Protein AF-A0A815T5V9-F1 (afdb_monomer_lite)

Sequence (147 aa):
MENNFDQLIAVLNTSSLSIDVLDEIKLFLEKQTDETLPIFISQFFQSLLILERWIWQLFSQESHQWINESGYQQLFYSLASFNKKLIFNYDNIDIDTKASLLFSLTVDQINNIFQQIERSADDDNLFINLISLWFDNHSYFLFCNPE

Foldseek 3Di:
DPDDLQNLLVCLPPPDNDLVSLVSNLVLLQPDDLVCLLVCCVVCVVSLLSVLASVLVQLLDPDVPVLVPVSVVSSLVSVLVSLVSLLPSPDRDDLVSNCSNLVSDDPSSVVSNVVSVVPDPDPPDSSCVSVVSSVVSVVSNCVVDVD

Organism: NCBI:txid392033

Structure (mmCIF, N/CA/C/O backbone):
data_AF-A0A815T5V9-F1
#
_entry.id   AF-A0A815T5V9-F1
#
loop_
_atom_site.group_PDB
_atom_site.id
_atom_site.type_symbol
_atom_site.label_atom_id
_atom_site.label_alt_id
_atom_site.label_comp_id
_atom_site.label_asym_id
_atom_site.label_entity_id
_atom_site.label_seq_id
_atom_site.pdbx_PDB_ins_code
_atom_site.Cartn_x
_atom_site.Cartn_y
_atom_site.Cartn_z
_atom_site.occupancy
_atom_site.B_iso_or_equiv
_atom_site.auth_seq_id
_atom_site.auth_comp_id
_atom_site.auth_asym_id
_atom_site.auth_atom_id
_atom_site.pdbx_PDB_model_num
ATOM 1 N N . MET A 1 1 ? 5.128 -11.611 22.977 1.00 39.16 1 MET A N 1
ATOM 2 C CA . MET A 1 1 ? 5.010 -10.141 22.986 1.00 39.16 1 MET A CA 1
ATOM 3 C C . MET A 1 1 ? 4.072 -9.807 21.850 1.00 39.16 1 MET A C 1
ATOM 5 O O . MET A 1 1 ? 4.311 -10.307 20.763 1.00 39.16 1 MET A O 1
ATOM 9 N N . GLU A 1 2 ? 2.977 -9.092 22.101 1.00 47.53 2 GLU A N 1
ATOM 10 C CA . GLU A 1 2 ? 2.236 -8.452 21.009 1.00 47.53 2 GLU A CA 1
ATOM 11 C C . GLU A 1 2 ? 3.142 -7.345 20.474 1.00 47.53 2 GLU A C 1
ATOM 13 O O . GLU A 1 2 ? 3.359 -6.349 21.164 1.00 47.53 2 GLU A O 1
ATOM 18 N N . ASN A 1 3 ? 3.753 -7.554 19.308 1.00 57.50 3 ASN A N 1
ATOM 19 C CA . ASN A 1 3 ? 4.456 -6.476 18.627 1.00 57.50 3 ASN A CA 1
ATOM 20 C C . ASN A 1 3 ? 3.411 -5.415 18.268 1.00 57.50 3 ASN A C 1
ATOM 22 O O . ASN A 1 3 ? 2.438 -5.703 17.571 1.00 57.50 3 ASN A O 1
ATOM 26 N N . ASN A 1 4 ? 3.576 -4.202 18.795 1.00 86.00 4 ASN A N 1
ATOM 27 C CA . ASN A 1 4 ? 2.725 -3.079 18.418 1.00 86.00 4 ASN A CA 1
ATOM 28 C C . ASN A 1 4 ? 3.048 -2.697 16.962 1.00 86.00 4 ASN A C 1
ATOM 30 O O . ASN A 1 4 ? 4.219 -2.704 16.584 1.00 86.00 4 ASN A O 1
ATOM 34 N N . PHE A 1 5 ? 2.043 -2.338 16.160 1.00 92.81 5 PHE A N 1
ATOM 35 C CA . PHE A 1 5 ? 2.205 -1.969 14.748 1.00 92.81 5 PHE A CA 1
ATOM 36 C C . PHE A 1 5 ? 3.328 -0.936 14.546 1.00 92.81 5 PHE A C 1
ATOM 38 O O . PHE A 1 5 ? 4.175 -1.103 13.673 1.00 92.81 5 PHE A O 1
ATOM 45 N N . ASP A 1 6 ? 3.433 0.055 15.437 1.00 93.31 6 ASP A N 1
ATOM 46 C CA . ASP A 1 6 ? 4.504 1.065 15.416 1.00 93.31 6 ASP A CA 1
ATOM 47 C C . ASP A 1 6 ? 5.922 0.468 15.457 1.00 93.31 6 ASP A C 1
ATOM 49 O O . ASP A 1 6 ? 6.839 0.981 14.817 1.00 93.31 6 ASP A O 1
ATOM 53 N N . GLN A 1 7 ? 6.123 -0.622 16.204 1.00 91.94 7 GLN A N 1
ATOM 54 C CA . GLN A 1 7 ? 7.427 -1.282 16.330 1.00 91.94 7 GLN A CA 1
ATOM 55 C C . GLN A 1 7 ? 7.817 -1.996 15.036 1.00 91.94 7 GLN A C 1
ATOM 57 O O . GLN A 1 7 ? 8.990 -1.988 14.666 1.00 91.94 7 GLN A O 1
ATOM 62 N N . LEU A 1 8 ? 6.836 -2.573 14.339 1.00 93.25 8 LEU A N 1
ATOM 63 C CA . LEU A 1 8 ? 7.038 -3.211 13.039 1.00 93.25 8 LEU A CA 1
ATOM 64 C C . LEU A 1 8 ? 7.377 -2.171 11.968 1.00 93.25 8 LEU A C 1
ATOM 66 O O . LEU A 1 8 ? 8.293 -2.366 11.175 1.00 93.25 8 LEU A O 1
ATOM 70 N N . ILE A 1 9 ? 6.695 -1.025 11.987 1.00 94.19 9 IL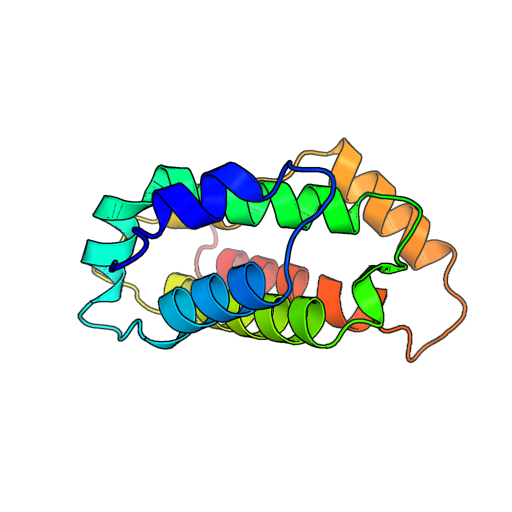E A N 1
ATOM 71 C CA . ILE A 1 9 ? 6.970 0.063 11.046 1.00 94.19 9 ILE A CA 1
ATOM 72 C C . ILE A 1 9 ? 8.345 0.698 11.299 1.00 94.19 9 ILE A C 1
ATOM 74 O O . ILE A 1 9 ? 9.060 1.024 10.349 1.00 94.19 9 ILE A O 1
ATOM 78 N N . ALA A 1 10 ? 8.772 0.816 12.560 1.00 91.25 10 ALA A N 1
ATOM 79 C CA . ALA A 1 10 ? 10.067 1.400 12.914 1.00 91.25 10 ALA A CA 1
ATOM 80 C C . ALA A 1 10 ? 11.273 0.655 12.308 1.00 91.25 10 ALA A C 1
ATOM 82 O O . ALA A 1 10 ? 12.337 1.255 12.143 1.00 91.25 10 ALA A O 1
ATOM 83 N N . VAL A 1 11 ? 11.122 -0.627 11.958 1.00 90.81 11 VAL A N 1
ATOM 84 C CA . VAL A 1 11 ? 12.209 -1.442 11.395 1.00 90.81 11 VAL A CA 1
ATOM 85 C C . VAL A 1 11 ? 12.219 -1.506 9.862 1.00 90.81 11 VAL A C 1
ATOM 87 O O . VAL A 1 11 ? 13.178 -2.035 9.303 1.00 90.81 11 VAL A O 1
ATOM 90 N N . LEU A 1 12 ? 11.236 -0.918 9.164 1.00 87.69 12 LEU A N 1
ATOM 91 C CA . LEU A 1 12 ? 11.143 -0.945 7.689 1.00 87.69 12 LEU A CA 1
ATOM 92 C C . LEU A 1 12 ? 12.362 -0.342 6.970 1.00 87.69 12 LEU A C 1
ATOM 94 O O . LEU A 1 12 ? 12.710 -0.765 5.872 1.00 87.69 12 LEU A O 1
ATOM 98 N N . ASN A 1 13 ? 13.041 0.618 7.604 1.00 75.56 13 ASN A N 1
ATOM 99 C CA . ASN A 1 13 ? 14.237 1.270 7.054 1.00 75.56 13 ASN A CA 1
ATOM 100 C C . ASN A 1 13 ? 15.553 0.577 7.442 1.00 75.56 13 ASN A C 1
ATOM 102 O O . ASN A 1 13 ? 16.634 1.129 7.229 1.00 75.56 13 ASN A O 1
ATOM 106 N N . THR A 1 14 ? 15.487 -0.605 8.054 1.00 78.12 14 THR A N 1
ATOM 107 C CA . THR A 1 14 ? 16.685 -1.374 8.397 1.00 78.12 14 THR A CA 1
ATOM 108 C C . THR A 1 14 ? 17.139 -2.219 7.209 1.00 78.12 14 THR A C 1
ATOM 110 O O . THR A 1 14 ? 16.336 -2.697 6.415 1.00 78.12 14 THR A O 1
ATOM 113 N N . SER A 1 15 ? 18.451 -2.417 7.074 1.00 63.50 15 SER A N 1
ATOM 114 C CA . SER A 1 15 ? 19.060 -3.124 5.938 1.00 63.50 15 SER A CA 1
ATOM 115 C C . SER A 1 15 ? 18.767 -4.629 5.879 1.00 63.50 15 SER A C 1
ATOM 117 O O . SER A 1 15 ? 19.175 -5.284 4.924 1.00 63.50 15 SER A O 1
ATOM 119 N N . SER A 1 16 ? 18.091 -5.196 6.879 1.00 66.81 16 SER A N 1
ATOM 120 C CA . SER A 1 16 ? 17.771 -6.623 6.957 1.00 66.81 16 SER A CA 1
ATOM 121 C C . SER A 1 16 ? 16.336 -6.817 7.440 1.00 66.81 16 SER A C 1
ATOM 123 O O . SER A 1 16 ? 16.104 -7.267 8.565 1.00 66.81 16 SER A O 1
ATOM 125 N N . LEU A 1 17 ? 15.375 -6.427 6.604 1.00 82.62 17 LEU A N 1
ATOM 126 C CA . LEU A 1 17 ? 13.964 -6.640 6.894 1.00 82.62 17 LEU A CA 1
ATOM 127 C C . LEU A 1 17 ? 13.653 -8.139 6.850 1.00 82.62 17 LEU A C 1
ATOM 129 O O . LEU A 1 17 ? 13.921 -8.801 5.847 1.00 82.62 17 LEU A O 1
ATOM 133 N N . SER A 1 18 ? 13.124 -8.689 7.942 1.00 85.75 18 SER A N 1
ATOM 134 C CA . SER A 1 18 ? 12.724 -10.093 7.969 1.00 85.75 18 SER A CA 1
ATOM 135 C C . SER A 1 18 ? 11.353 -10.280 7.324 1.00 85.75 18 SER A C 1
ATOM 137 O O . SER A 1 18 ? 10.476 -9.421 7.425 1.00 85.75 18 SER A O 1
ATOM 139 N N . ILE A 1 19 ? 11.154 -11.444 6.703 1.00 86.56 19 ILE A N 1
ATOM 140 C CA . ILE A 1 19 ? 9.856 -11.843 6.143 1.00 86.56 19 ILE A CA 1
ATOM 141 C C . ILE A 1 19 ? 8.782 -11.856 7.241 1.00 86.56 19 ILE A C 1
ATOM 143 O O . ILE A 1 19 ? 7.672 -11.392 7.004 1.00 86.56 19 ILE A O 1
ATOM 147 N N . ASP A 1 20 ? 9.139 -12.262 8.464 1.00 89.50 20 ASP A N 1
ATOM 148 C CA . ASP A 1 20 ? 8.226 -12.256 9.614 1.00 89.50 20 ASP A CA 1
ATOM 149 C C . ASP A 1 20 ? 7.640 -10.860 9.895 1.00 89.50 20 ASP A C 1
ATOM 151 O O . ASP A 1 20 ? 6.460 -10.738 10.211 1.00 89.50 20 ASP A O 1
ATOM 155 N N . VAL A 1 21 ? 8.429 -9.787 9.731 1.00 92.19 21 VAL A N 1
ATOM 156 C CA . VAL A 1 21 ? 7.932 -8.410 9.909 1.00 92.19 21 VAL A CA 1
ATOM 157 C C . VAL A 1 21 ? 6.914 -8.056 8.825 1.00 92.19 21 VAL A C 1
ATOM 159 O O . VAL A 1 21 ? 5.880 -7.465 9.134 1.00 92.19 21 VAL A O 1
ATOM 162 N N . LEU A 1 22 ? 7.178 -8.427 7.568 1.00 93.88 22 LEU A N 1
ATOM 163 C CA . LEU A 1 22 ? 6.247 -8.198 6.456 1.00 93.88 22 LEU A CA 1
ATOM 164 C C . LEU A 1 22 ? 4.919 -8.930 6.688 1.00 93.88 22 LEU A C 1
ATOM 166 O O . LEU A 1 22 ? 3.850 -8.339 6.518 1.00 93.88 22 LEU A O 1
ATOM 170 N N . ASP A 1 23 ? 4.992 -10.185 7.132 1.00 93.50 23 ASP A N 1
ATOM 171 C CA . ASP A 1 23 ? 3.824 -11.011 7.432 1.00 93.50 23 ASP A CA 1
ATOM 172 C C . ASP A 1 23 ? 3.027 -10.462 8.624 1.00 93.50 23 ASP A C 1
ATOM 174 O O . ASP A 1 23 ? 1.796 -10.420 8.581 1.00 93.50 23 ASP A O 1
ATOM 178 N N . GLU A 1 24 ? 3.691 -9.979 9.676 1.00 94.56 24 GLU A N 1
ATOM 179 C CA . GLU A 1 24 ? 3.003 -9.353 10.806 1.00 94.56 24 GLU A CA 1
ATOM 180 C C . GLU A 1 24 ? 2.290 -8.056 10.395 1.00 94.56 24 GLU A C 1
ATOM 182 O O . GLU A 1 24 ? 1.113 -7.884 10.723 1.00 94.56 24 GLU A O 1
ATOM 187 N N . ILE A 1 25 ? 2.941 -7.173 9.624 1.00 96.25 25 ILE A N 1
ATOM 188 C CA . ILE A 1 25 ? 2.315 -5.943 9.100 1.00 96.25 25 ILE A CA 1
ATOM 189 C C . ILE A 1 25 ? 1.093 -6.296 8.252 1.00 96.25 25 ILE A C 1
ATOM 191 O O . ILE A 1 25 ? 0.011 -5.742 8.458 1.00 96.25 25 ILE A O 1
ATOM 195 N N . LYS A 1 26 ? 1.238 -7.258 7.337 1.00 96.19 26 LYS A N 1
ATOM 196 C CA . LYS A 1 26 ? 0.141 -7.770 6.514 1.00 96.19 26 LYS A CA 1
ATOM 197 C C . LYS A 1 26 ? -1.043 -8.214 7.379 1.00 96.19 26 LYS A C 1
ATOM 199 O O . LYS A 1 26 ? -2.174 -7.796 7.128 1.00 96.19 26 LYS A O 1
ATOM 204 N N . LEU A 1 27 ? -0.799 -9.004 8.426 1.00 95.69 27 LEU A N 1
ATOM 205 C CA . LEU A 1 27 ? -1.852 -9.468 9.333 1.00 95.69 27 LEU A CA 1
ATOM 206 C C . LEU A 1 27 ? -2.563 -8.311 10.050 1.00 95.69 27 LEU A C 1
ATOM 208 O O . LEU A 1 27 ? -3.773 -8.393 10.265 1.00 95.69 27 LEU A O 1
ATOM 212 N N . PHE A 1 28 ? -1.856 -7.236 10.414 1.00 95.56 28 PHE A N 1
ATOM 213 C CA . PHE A 1 28 ? -2.488 -6.039 10.980 1.00 95.56 28 PHE A CA 1
ATOM 214 C C . PHE A 1 28 ? -3.453 -5.375 9.995 1.00 95.56 28 PHE A C 1
ATOM 216 O O . PHE A 1 28 ? -4.554 -5.000 10.398 1.00 95.56 28 PHE A O 1
ATOM 223 N N . LEU A 1 29 ? -3.071 -5.266 8.721 1.00 96.31 29 LEU A N 1
ATOM 224 C CA . LEU A 1 29 ? -3.897 -4.655 7.675 1.00 96.31 29 LEU A CA 1
ATOM 225 C C . LEU A 1 29 ? -5.130 -5.510 7.348 1.00 96.31 29 LEU A C 1
ATOM 227 O O . LEU A 1 29 ? -6.246 -4.998 7.250 1.00 96.31 29 LEU A O 1
ATOM 231 N N . GLU A 1 30 ? -4.951 -6.825 7.218 1.00 96.00 30 GLU A N 1
ATOM 232 C CA . GLU A 1 30 ? -6.023 -7.752 6.832 1.00 96.00 30 GLU A CA 1
ATOM 233 C C . GLU A 1 30 ? -7.091 -7.922 7.915 1.00 96.00 30 GLU A C 1
ATOM 235 O O . GLU A 1 30 ? -8.266 -8.105 7.589 1.00 96.00 30 GLU A O 1
ATOM 240 N N . LYS A 1 31 ? -6.710 -7.808 9.194 1.00 95.19 31 LYS A N 1
ATOM 241 C CA . LYS A 1 31 ? -7.637 -7.889 10.334 1.00 95.19 31 LYS A CA 1
ATOM 242 C C . LYS A 1 31 ? -8.629 -6.728 10.404 1.00 95.19 31 LYS A C 1
ATOM 244 O O . LYS A 1 31 ? -9.609 -6.843 11.137 1.00 95.19 31 LYS A O 1
ATOM 249 N N . GLN A 1 32 ? -8.395 -5.629 9.684 1.00 93.19 32 GLN A N 1
ATOM 250 C CA . GLN A 1 32 ? -9.270 -4.464 9.771 1.00 93.19 32 GLN A CA 1
ATOM 251 C C . GLN A 1 32 ? -10.607 -4.702 9.066 1.00 93.19 32 GLN A C 1
ATOM 253 O O . GLN A 1 32 ? -10.668 -5.030 7.871 1.00 93.19 32 GLN A O 1
ATOM 258 N N . THR A 1 33 ? -11.677 -4.502 9.832 1.00 91.00 33 THR A N 1
ATOM 259 C CA . THR A 1 33 ? -13.068 -4.495 9.375 1.00 91.00 33 THR A CA 1
ATOM 260 C C . THR A 1 33 ? -13.562 -3.059 9.255 1.00 91.00 33 THR A C 1
ATOM 262 O O . THR A 1 33 ? -12.908 -2.130 9.728 1.00 91.00 33 THR A O 1
ATOM 265 N N . ASP A 1 34 ? -14.742 -2.864 8.669 1.00 87.88 34 ASP A N 1
ATOM 266 C CA . ASP A 1 34 ? -15.324 -1.526 8.535 1.00 87.88 34 ASP A CA 1
ATOM 267 C C . ASP A 1 34 ? -15.553 -0.837 9.893 1.00 87.88 34 ASP A C 1
ATOM 269 O O . ASP A 1 34 ? -15.472 0.387 9.982 1.00 87.88 34 ASP A O 1
ATOM 273 N N . GLU A 1 35 ? -15.771 -1.624 10.952 1.00 89.12 35 GLU A N 1
ATOM 274 C CA . GLU A 1 35 ? -15.974 -1.152 12.326 1.00 89.12 35 GLU A CA 1
ATOM 275 C C . GLU A 1 35 ? -14.659 -0.768 13.021 1.00 89.12 35 GLU A C 1
ATOM 277 O O . GLU A 1 35 ? -14.613 0.217 13.758 1.00 89.12 35 GLU A O 1
ATOM 282 N N . THR A 1 36 ? -13.580 -1.531 12.809 1.00 91.56 36 THR A N 1
ATOM 283 C CA . THR A 1 36 ? -12.294 -1.292 13.492 1.00 91.56 36 THR A CA 1
ATOM 284 C C . THR A 1 36 ? -11.400 -0.306 12.749 1.00 91.56 36 THR A C 1
ATOM 286 O O . THR A 1 36 ? -10.535 0.318 13.366 1.00 91.56 36 THR A O 1
ATOM 289 N N . LEU A 1 37 ? -11.612 -0.141 11.441 1.00 92.06 37 LEU A N 1
ATOM 290 C CA . LEU A 1 37 ? -10.763 0.657 10.564 1.00 92.06 37 LEU A CA 1
ATOM 291 C C . LEU A 1 37 ? -10.590 2.119 11.025 1.00 92.06 37 LEU A C 1
ATOM 293 O O . LEU A 1 37 ? -9.441 2.561 11.080 1.00 92.06 37 LEU A O 1
ATOM 297 N N . PRO A 1 38 ? -11.644 2.872 11.412 1.00 92.25 38 PRO A N 1
ATOM 298 C CA . PRO A 1 38 ? -11.474 4.267 11.830 1.00 92.25 38 PRO A CA 1
ATOM 299 C C . PRO A 1 38 ? -10.607 4.408 13.087 1.00 92.25 38 PRO A C 1
ATOM 301 O O . PRO A 1 38 ? -9.741 5.279 13.158 1.00 92.25 38 PRO A O 1
ATOM 304 N N . ILE A 1 39 ? -10.795 3.510 14.061 1.00 92.75 39 ILE A N 1
ATOM 305 C CA . ILE A 1 39 ? -10.010 3.483 15.304 1.00 92.75 39 ILE A CA 1
ATOM 306 C C . ILE A 1 39 ? -8.554 3.145 14.986 1.00 92.75 39 ILE A C 1
ATOM 308 O O . ILE A 1 39 ? -7.645 3.824 15.460 1.00 92.75 39 ILE A O 1
ATOM 312 N N . PHE A 1 40 ? -8.336 2.130 14.149 1.00 93.81 40 PHE A N 1
ATOM 313 C CA . PHE A 1 40 ? -7.004 1.716 13.727 1.00 93.81 40 PHE A CA 1
ATOM 314 C C . PHE A 1 40 ? -6.253 2.851 13.020 1.00 93.81 40 PHE A C 1
ATOM 316 O O . PHE A 1 40 ? -5.111 3.136 13.373 1.00 93.81 40 PHE A O 1
ATOM 323 N N . ILE A 1 41 ? -6.902 3.556 12.089 1.00 94.00 41 ILE A N 1
ATOM 324 C CA . ILE A 1 41 ? -6.306 4.711 11.404 1.00 94.00 41 ILE A CA 1
ATOM 325 C C . ILE A 1 41 ? -5.995 5.823 12.395 1.00 94.00 41 ILE A C 1
ATOM 327 O O . ILE A 1 41 ? -4.875 6.319 12.401 1.00 94.00 41 ILE A O 1
ATOM 331 N N . SER A 1 42 ? -6.939 6.192 13.264 1.00 93.00 42 SER A N 1
ATOM 332 C CA . SER A 1 42 ? -6.704 7.248 14.251 1.00 93.00 42 SER A CA 1
ATOM 333 C C . SER A 1 42 ? -5.542 6.915 15.190 1.00 93.00 42 SER A C 1
ATOM 335 O O . SER A 1 42 ? -4.804 7.819 15.580 1.00 93.00 42 SER A O 1
ATOM 337 N N . GLN A 1 43 ? -5.383 5.646 15.568 1.00 94.62 43 GLN A N 1
ATOM 338 C CA . GLN A 1 43 ? -4.324 5.200 16.468 1.00 94.62 43 GLN A CA 1
ATOM 339 C C . GLN A 1 43 ? -2.960 5.131 15.769 1.00 94.62 43 GLN A C 1
ATOM 341 O O . GLN A 1 43 ? -1.952 5.517 16.357 1.00 94.62 43 GLN A O 1
ATOM 346 N N . PHE A 1 44 ? -2.929 4.659 14.522 1.00 96.00 44 PHE A N 1
ATOM 347 C CA . PHE A 1 44 ? -1.699 4.309 13.807 1.00 96.00 44 PHE A CA 1
ATOM 348 C C . PHE A 1 44 ? -1.423 5.174 12.578 1.00 96.00 44 PHE A C 1
ATOM 350 O O . PHE A 1 44 ? -0.608 4.800 11.737 1.00 96.00 44 PHE A O 1
ATOM 357 N N . PHE A 1 45 ? -2.055 6.344 12.472 1.00 95.25 45 PHE A N 1
ATOM 358 C CA . PHE A 1 45 ? -1.962 7.223 11.305 1.00 95.25 45 PHE A CA 1
ATOM 359 C C . PHE A 1 45 ? -0.516 7.481 10.859 1.00 95.25 45 PHE A C 1
ATOM 361 O O . PHE A 1 45 ? -0.188 7.311 9.689 1.00 95.25 45 PHE A O 1
ATOM 368 N N . GLN A 1 46 ? 0.373 7.844 11.790 1.00 95.69 46 GLN A N 1
ATOM 369 C CA . GLN A 1 46 ? 1.774 8.128 11.458 1.00 95.69 46 GLN A CA 1
ATOM 370 C C . GLN A 1 46 ? 2.508 6.888 10.938 1.00 95.69 46 GLN A C 1
ATOM 372 O O . GLN A 1 46 ? 3.275 6.976 9.983 1.00 95.69 46 GLN A O 1
ATOM 377 N N . SER A 1 47 ? 2.242 5.729 11.529 1.00 96.69 47 SER A N 1
ATOM 378 C CA . SER A 1 47 ? 2.850 4.459 11.134 1.00 96.69 47 SER A CA 1
ATOM 379 C C . SER A 1 47 ? 2.340 3.982 9.772 1.00 96.69 47 SER A C 1
ATOM 381 O O . SER A 1 47 ? 3.129 3.527 8.948 1.00 96.69 47 SER A O 1
ATOM 383 N N . LEU A 1 48 ? 1.054 4.180 9.478 1.00 96.88 48 LEU A N 1
ATOM 384 C CA . LEU A 1 48 ? 0.483 3.951 8.147 1.00 96.88 48 LEU A CA 1
ATOM 385 C C . LEU A 1 48 ? 1.082 4.895 7.100 1.00 96.88 48 LEU A C 1
ATOM 387 O O . LEU A 1 48 ? 1.437 4.460 6.009 1.00 96.88 48 LEU A O 1
ATOM 391 N N . LEU A 1 49 ? 1.271 6.168 7.450 1.00 96.31 49 LEU A N 1
ATOM 392 C CA . LEU A 1 49 ? 1.913 7.137 6.568 1.00 96.31 49 LEU A CA 1
ATOM 393 C C . LEU A 1 49 ? 3.372 6.764 6.267 1.00 96.31 49 LEU A C 1
ATOM 395 O O . LEU A 1 49 ? 3.833 6.927 5.139 1.00 96.31 49 LEU A O 1
ATOM 399 N N . ILE A 1 50 ? 4.113 6.264 7.260 1.00 96.06 50 ILE A N 1
ATOM 400 C CA . ILE A 1 50 ? 5.481 5.767 7.062 1.00 96.06 50 ILE A CA 1
ATOM 401 C C . ILE A 1 50 ? 5.478 4.533 6.155 1.00 96.06 50 ILE A C 1
ATOM 403 O O . ILE A 1 50 ? 6.315 4.460 5.259 1.00 96.06 50 ILE A O 1
ATOM 407 N N . LEU A 1 51 ? 4.541 3.600 6.355 1.00 96.88 51 LEU A N 1
ATOM 408 C CA . LEU A 1 51 ? 4.406 2.404 5.523 1.00 96.88 51 LEU A CA 1
ATOM 409 C C . LEU A 1 51 ? 4.153 2.761 4.051 1.00 96.88 51 LEU A C 1
ATOM 411 O O . LEU A 1 51 ? 4.860 2.267 3.175 1.00 96.88 51 LEU A O 1
ATOM 415 N N . GLU A 1 52 ? 3.198 3.653 3.781 1.00 96.38 52 GLU A N 1
ATOM 416 C CA . GLU A 1 52 ? 2.900 4.116 2.420 1.00 96.38 52 GLU A CA 1
ATOM 417 C C . GLU A 1 52 ? 4.114 4.797 1.779 1.00 96.38 52 GLU A C 1
ATOM 419 O O . GLU A 1 52 ? 4.516 4.457 0.665 1.00 96.38 52 GLU A O 1
ATOM 424 N N . ARG A 1 53 ? 4.780 5.700 2.510 1.00 95.31 53 ARG A N 1
ATOM 425 C CA . ARG A 1 53 ? 6.005 6.360 2.030 1.00 95.31 53 ARG A CA 1
ATOM 426 C C . ARG A 1 53 ? 7.111 5.370 1.707 1.00 95.31 53 ARG A C 1
ATOM 428 O O . ARG A 1 53 ? 7.802 5.539 0.704 1.00 95.31 53 ARG A O 1
ATOM 435 N N . TRP A 1 54 ? 7.296 4.366 2.556 1.00 94.69 54 TRP A N 1
ATOM 436 C CA . TRP A 1 54 ? 8.300 3.328 2.361 1.00 94.69 54 TRP A CA 1
ATOM 437 C C . TRP A 1 54 ? 8.025 2.520 1.086 1.00 94.69 54 TRP A C 1
ATOM 439 O O . TRP A 1 54 ? 8.949 2.266 0.317 1.00 94.69 54 TRP A O 1
ATOM 449 N N . ILE A 1 55 ? 6.763 2.212 0.780 1.00 94.44 55 ILE A N 1
ATOM 450 C CA . ILE A 1 55 ? 6.405 1.521 -0.466 1.00 94.44 55 ILE A CA 1
ATOM 451 C C . ILE A 1 55 ? 6.652 2.401 -1.691 1.00 94.44 55 ILE A C 1
ATOM 453 O O . ILE A 1 55 ? 7.261 1.943 -2.657 1.00 94.44 55 ILE A O 1
ATOM 457 N N . TRP A 1 56 ? 6.282 3.683 -1.642 1.00 95.25 56 TRP A N 1
ATOM 458 C CA . TRP A 1 56 ? 6.614 4.622 -2.719 1.00 95.25 56 TRP A CA 1
ATOM 459 C C . TRP A 1 56 ? 8.121 4.755 -2.935 1.00 95.25 56 TRP A C 1
ATOM 461 O O . TRP A 1 56 ? 8.586 4.863 -4.070 1.00 95.25 56 TRP A O 1
ATOM 471 N N . GLN A 1 57 ? 8.906 4.711 -1.856 1.00 93.19 57 GLN A N 1
ATOM 472 C CA . GLN A 1 57 ? 10.361 4.667 -1.950 1.00 93.19 57 GLN A CA 1
ATOM 473 C C . GLN A 1 57 ? 10.826 3.395 -2.652 1.00 93.19 57 GLN A C 1
ATOM 475 O O . GLN A 1 57 ? 11.606 3.516 -3.593 1.00 93.19 57 GLN A O 1
ATOM 480 N N . LEU A 1 58 ? 10.325 2.217 -2.268 1.00 92.75 58 LEU A N 1
ATOM 481 C CA . LEU A 1 58 ? 10.668 0.949 -2.918 1.00 92.75 58 LEU A CA 1
ATOM 482 C C . LEU A 1 58 ? 10.338 0.942 -4.411 1.00 92.75 58 LEU A C 1
ATOM 484 O O . LEU A 1 58 ? 11.187 0.555 -5.208 1.00 92.75 58 LEU A O 1
ATOM 488 N N . PHE A 1 59 ? 9.152 1.414 -4.801 1.00 93.94 59 PHE A N 1
ATOM 489 C CA . PHE A 1 59 ? 8.767 1.505 -6.212 1.00 93.94 59 PHE A CA 1
ATOM 490 C C . PHE A 1 59 ? 9.626 2.490 -7.016 1.00 93.94 59 PHE A C 1
ATOM 492 O O . PHE A 1 59 ? 9.821 2.319 -8.215 1.00 93.94 59 PHE A O 1
ATOM 499 N N . SER A 1 60 ? 10.147 3.536 -6.374 1.00 93.31 60 SER A N 1
ATOM 500 C CA . SER A 1 60 ? 10.997 4.530 -7.040 1.00 93.31 60 SER A CA 1
ATOM 501 C C . SER A 1 60 ? 12.465 4.110 -7.193 1.00 93.31 60 SER A C 1
ATOM 503 O O . SER A 1 60 ? 13.237 4.838 -7.820 1.00 93.31 60 SER A O 1
ATOM 505 N N . GLN A 1 61 ? 12.875 2.983 -6.601 1.00 90.94 61 GLN A N 1
ATOM 506 C CA . GLN A 1 61 ? 14.241 2.470 -6.706 1.00 90.94 61 GLN A CA 1
ATOM 507 C C . GLN A 1 61 ? 14.449 1.758 -8.043 1.00 90.94 61 GLN A C 1
ATOM 509 O O . GLN A 1 61 ? 13.598 1.005 -8.479 1.00 90.94 61 GLN A O 1
ATOM 514 N N . GLU A 1 62 ? 15.631 1.909 -8.643 1.00 83.25 62 GLU A N 1
ATOM 515 C CA . GLU A 1 62 ? 15.987 1.254 -9.918 1.00 83.25 62 GLU A CA 1
ATOM 516 C C . GLU A 1 62 ? 16.136 -0.283 -9.811 1.00 83.25 62 GLU A C 1
ATOM 518 O O . GLU A 1 62 ? 16.200 -0.980 -10.821 1.00 83.25 62 GLU A O 1
ATOM 523 N N . SER A 1 63 ? 16.247 -0.836 -8.595 1.00 82.62 63 SER A N 1
ATOM 524 C CA . SER A 1 63 ? 16.394 -2.279 -8.362 1.00 82.62 63 SER A CA 1
ATOM 525 C C . SER A 1 63 ? 15.143 -2.857 -7.712 1.00 82.62 63 SER A C 1
ATOM 527 O O . SER A 1 63 ? 14.811 -2.524 -6.575 1.00 82.62 63 SER A O 1
ATOM 529 N N . HIS A 1 64 ? 14.510 -3.807 -8.399 1.00 83.88 64 HIS A N 1
ATOM 530 C CA . HIS A 1 64 ? 13.298 -4.488 -7.940 1.00 83.88 64 HIS A CA 1
ATOM 531 C C . HIS A 1 64 ? 13.549 -5.918 -7.456 1.00 83.88 64 HIS A C 1
ATOM 533 O O . HIS A 1 64 ? 12.688 -6.775 -7.599 1.00 83.88 64 HIS A O 1
ATOM 539 N N . GLN A 1 65 ? 14.721 -6.232 -6.894 1.00 84.88 65 GLN A N 1
ATOM 540 C CA . GLN A 1 65 ? 15.005 -7.604 -6.430 1.00 84.88 65 GLN A CA 1
ATOM 541 C C . GLN A 1 65 ? 13.966 -8.119 -5.420 1.00 84.88 65 GLN A C 1
ATOM 543 O O . GLN A 1 65 ? 13.572 -9.283 -5.493 1.00 84.88 65 GLN A O 1
ATOM 548 N N . TRP A 1 66 ? 13.468 -7.222 -4.564 1.00 87.50 66 TRP A N 1
ATOM 549 C CA . TRP A 1 66 ? 12.414 -7.482 -3.583 1.00 87.50 66 TRP A CA 1
ATOM 550 C C . TRP A 1 66 ? 11.112 -7.995 -4.215 1.00 87.50 66 TRP A C 1
ATOM 552 O O . TRP A 1 66 ? 10.343 -8.690 -3.557 1.00 87.50 66 TRP A O 1
ATOM 562 N N . ILE A 1 67 ? 10.855 -7.708 -5.496 1.00 89.62 67 ILE A N 1
ATOM 563 C CA . ILE A 1 67 ? 9.578 -8.040 -6.130 1.00 89.62 67 ILE A CA 1
ATOM 564 C C . ILE A 1 67 ? 9.363 -9.536 -6.306 1.00 89.62 67 ILE A C 1
ATOM 566 O O . ILE A 1 67 ? 8.227 -9.988 -6.386 1.00 89.62 67 ILE A O 1
ATOM 570 N N . ASN A 1 68 ? 10.442 -10.315 -6.358 1.00 89.06 68 ASN A N 1
ATOM 571 C CA . ASN A 1 68 ? 10.364 -11.764 -6.515 1.00 89.06 68 ASN A CA 1
ATOM 572 C C . ASN A 1 68 ? 10.140 -12.482 -5.177 1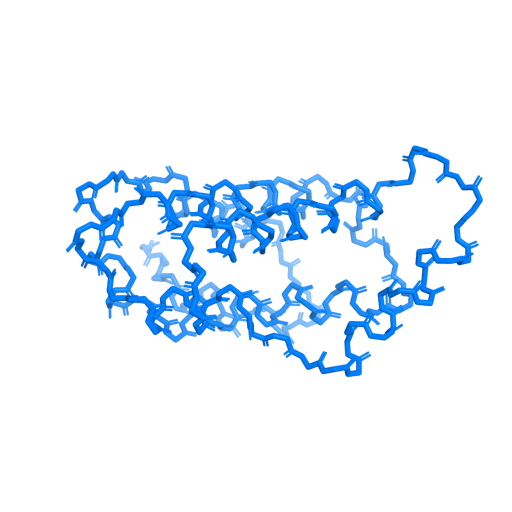.00 89.06 68 ASN A C 1
ATOM 574 O O . ASN A 1 68 ? 9.904 -13.689 -5.157 1.00 89.06 68 ASN A O 1
ATOM 578 N N . GLU A 1 69 ? 10.206 -11.758 -4.060 1.00 90.69 69 GLU A N 1
ATOM 579 C CA . GLU A 1 69 ? 9.952 -12.305 -2.736 1.00 90.69 69 GLU A CA 1
ATOM 580 C C . GLU A 1 69 ? 8.455 -12.251 -2.416 1.00 90.69 69 GLU A C 1
ATOM 582 O O . GLU A 1 69 ? 7.823 -11.192 -2.417 1.00 90.69 69 GLU A O 1
ATOM 587 N N . SER A 1 70 ? 7.873 -13.407 -2.089 1.00 91.44 70 SER A N 1
ATOM 588 C CA . SER A 1 70 ? 6.430 -13.524 -1.854 1.00 91.44 70 SER A CA 1
ATOM 589 C C . SER A 1 70 ? 5.929 -12.654 -0.699 1.00 91.44 70 SER A C 1
ATOM 591 O O . SER A 1 70 ? 4.785 -12.213 -0.742 1.00 91.44 70 SER A O 1
ATOM 593 N N . GLY A 1 71 ? 6.761 -12.395 0.316 1.00 92.88 71 GLY A N 1
ATOM 594 C CA . GLY A 1 71 ? 6.394 -11.549 1.457 1.00 92.88 71 GLY A CA 1
ATOM 595 C C . GLY A 1 71 ? 6.077 -10.111 1.039 1.00 92.88 71 GLY A C 1
ATOM 596 O O . GLY A 1 71 ? 5.050 -9.566 1.438 1.00 92.88 71 GLY A O 1
ATOM 597 N N . TYR A 1 72 ? 6.896 -9.528 0.157 1.00 93.44 72 TYR A N 1
ATOM 598 C CA . TYR A 1 72 ? 6.653 -8.186 -0.379 1.00 93.44 72 TYR A CA 1
ATOM 599 C C . TYR A 1 72 ? 5.389 -8.147 -1.230 1.00 93.44 72 TYR A C 1
ATOM 601 O O . TYR A 1 72 ? 4.536 -7.290 -1.012 1.00 93.44 72 TYR A O 1
ATOM 609 N N . GLN A 1 73 ? 5.226 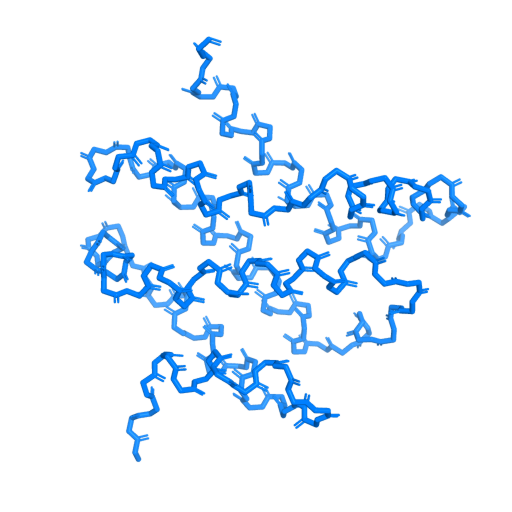-9.104 -2.150 1.00 93.75 73 GLN A N 1
ATOM 610 C CA . GLN A 1 73 ? 4.028 -9.172 -2.990 1.00 93.75 73 GLN A CA 1
ATOM 611 C C . GLN A 1 73 ? 2.757 -9.256 -2.137 1.00 93.75 73 GLN A C 1
ATOM 613 O O . GLN A 1 73 ? 1.814 -8.499 -2.350 1.00 93.75 73 GLN A O 1
ATOM 618 N N . GLN A 1 74 ? 2.738 -10.147 -1.141 1.00 95.12 74 GLN A N 1
ATOM 619 C CA . GLN A 1 74 ? 1.584 -10.316 -0.261 1.00 95.12 74 GLN A CA 1
ATOM 620 C C . GLN A 1 74 ? 1.287 -9.048 0.535 1.00 95.12 74 GLN A C 1
ATOM 622 O O . GLN A 1 74 ? 0.138 -8.618 0.551 1.00 95.12 74 GLN A O 1
ATOM 627 N N . LEU A 1 75 ? 2.302 -8.422 1.137 1.00 96.38 75 LEU A N 1
ATOM 628 C CA . LEU A 1 75 ? 2.117 -7.151 1.833 1.00 96.38 75 LEU A CA 1
ATOM 629 C C . LEU A 1 75 ? 1.526 -6.086 0.898 1.00 96.38 75 LEU A C 1
ATOM 631 O O . LEU A 1 75 ? 0.609 -5.366 1.289 1.00 96.38 75 LEU A O 1
ATOM 635 N N . PHE A 1 76 ? 2.020 -6.007 -0.338 1.00 96.00 76 PHE A N 1
ATOM 636 C CA . PHE A 1 76 ? 1.600 -4.997 -1.305 1.00 96.00 76 PHE A CA 1
ATOM 637 C C . PHE A 1 76 ? 0.139 -5.187 -1.711 1.00 96.00 76 PHE A C 1
ATOM 639 O O . PHE A 1 76 ? -0.632 -4.229 -1.691 1.00 96.00 76 PHE A O 1
ATOM 646 N N . TYR A 1 77 ? -0.279 -6.423 -1.996 1.00 96.81 77 TYR A N 1
ATOM 647 C CA . TYR A 1 77 ? -1.685 -6.729 -2.263 1.00 96.81 77 TYR A CA 1
ATOM 648 C C . TYR A 1 77 ? -2.582 -6.417 -1.059 1.00 96.81 77 TYR A C 1
ATOM 650 O O . TYR A 1 77 ? -3.652 -5.824 -1.226 1.00 96.81 77 TYR A O 1
ATOM 658 N N . SER A 1 78 ? -2.158 -6.778 0.154 1.00 97.75 78 SER A N 1
ATOM 659 C CA . SER A 1 78 ? -2.944 -6.534 1.365 1.00 97.75 78 SER A CA 1
ATOM 660 C C . SER A 1 78 ? -3.074 -5.041 1.667 1.00 97.75 78 SER A C 1
ATOM 662 O O . SER A 1 78 ? -4.166 -4.593 2.022 1.00 97.75 78 SER A O 1
ATOM 664 N N . LEU A 1 79 ? -2.021 -4.244 1.450 1.00 97.25 79 LEU A N 1
ATOM 665 C CA . LEU A 1 79 ? -2.100 -2.791 1.601 1.00 97.25 79 LEU A CA 1
ATOM 666 C C . LEU A 1 79 ? -2.928 -2.135 0.493 1.00 97.25 79 LEU A C 1
ATOM 668 O O . LEU A 1 79 ? -3.771 -1.295 0.788 1.00 97.25 79 LEU A O 1
ATOM 672 N N . ALA A 1 80 ? -2.791 -2.560 -0.763 1.00 97.00 80 ALA A N 1
ATOM 673 C CA . ALA A 1 80 ? -3.649 -2.068 -1.838 1.00 97.00 80 ALA A CA 1
ATOM 674 C C . ALA A 1 80 ? -5.135 -2.351 -1.551 1.00 97.00 80 ALA A C 1
ATOM 676 O O . ALA A 1 80 ? -5.991 -1.491 -1.772 1.00 97.00 80 ALA A O 1
ATOM 677 N N . SER A 1 81 ? -5.455 -3.527 -0.998 1.00 96.00 81 SER A N 1
ATOM 678 C CA . SER A 1 81 ? -6.813 -3.841 -0.550 1.00 96.00 81 SER A CA 1
ATOM 679 C C . SER A 1 81 ? -7.245 -3.001 0.654 1.00 96.00 81 SER A C 1
ATOM 681 O O . SER A 1 81 ? -8.415 -2.625 0.732 1.00 96.00 81 SER A O 1
ATOM 683 N N . PHE A 1 82 ? -6.344 -2.721 1.595 1.00 96.19 82 PHE A N 1
ATOM 684 C CA . PHE A 1 82 ? -6.605 -1.833 2.727 1.00 96.19 82 PHE A CA 1
ATOM 685 C C . PHE A 1 82 ? -6.917 -0.406 2.252 1.00 96.19 82 PHE A C 1
ATOM 687 O O . PHE A 1 82 ? -7.919 0.168 2.669 1.00 96.19 82 PHE A O 1
ATOM 694 N N . ASN A 1 83 ? -6.147 0.121 1.300 1.00 95.62 83 ASN A N 1
ATOM 695 C CA . ASN A 1 83 ? -6.381 1.421 0.673 1.00 95.62 83 ASN A CA 1
ATOM 696 C C . ASN A 1 83 ? -7.733 1.481 -0.027 1.00 95.62 83 ASN A C 1
ATOM 698 O O . ASN A 1 83 ? -8.465 2.459 0.101 1.00 95.62 83 ASN A O 1
ATOM 702 N N . LYS A 1 84 ? -8.130 0.396 -0.691 1.00 94.00 84 LYS A N 1
ATOM 703 C CA . LYS A 1 84 ? -9.467 0.297 -1.268 1.00 94.00 84 LYS A CA 1
ATOM 704 C C . LYS A 1 84 ? -10.561 0.394 -0.196 1.00 94.00 84 LYS A C 1
ATOM 706 O O . LYS A 1 84 ? -11.514 1.148 -0.371 1.00 94.00 84 LYS A O 1
ATOM 711 N N . LYS A 1 85 ? -10.414 -0.307 0.937 1.00 92.56 85 LYS A N 1
ATOM 712 C CA . LYS A 1 85 ? -11.342 -0.183 2.081 1.00 92.56 85 LYS A CA 1
ATOM 713 C C . LYS A 1 85 ? -11.368 1.248 2.630 1.00 92.56 85 LYS A C 1
ATOM 715 O O . LYS A 1 85 ? -12.444 1.775 2.888 1.00 92.56 85 LYS A O 1
ATOM 720 N N . LEU A 1 86 ? -10.204 1.887 2.759 1.00 92.31 86 LEU A N 1
ATOM 721 C CA . LEU A 1 86 ? -10.071 3.278 3.199 1.00 92.31 86 LEU A CA 1
ATOM 722 C C . LEU A 1 86 ? -10.862 4.244 2.306 1.00 92.31 86 LEU A C 1
ATOM 724 O O . LEU A 1 86 ? -11.555 5.123 2.816 1.00 92.31 86 LEU A O 1
ATOM 728 N N . ILE A 1 87 ? -10.792 4.065 0.984 1.00 91.88 87 ILE A N 1
ATOM 729 C CA . ILE A 1 87 ? -11.517 4.894 0.013 1.00 91.88 87 ILE A CA 1
ATOM 730 C C . ILE A 1 87 ? -13.031 4.759 0.220 1.00 91.88 87 ILE A C 1
ATOM 732 O O . ILE A 1 87 ? -13.718 5.771 0.370 1.00 91.88 87 ILE A O 1
ATOM 736 N N . PHE A 1 88 ? -13.538 3.523 0.281 1.00 88.56 88 PHE A N 1
ATOM 737 C CA . PHE A 1 88 ? -14.979 3.246 0.263 1.00 88.56 88 PHE A CA 1
ATOM 738 C C . PHE A 1 88 ? -15.670 3.246 1.639 1.00 88.56 88 PHE A C 1
ATOM 740 O O . PHE A 1 88 ? -16.897 3.208 1.693 1.00 88.56 88 PHE A O 1
ATOM 747 N N . ASN A 1 89 ? -14.940 3.314 2.757 1.00 79.50 89 ASN A N 1
ATOM 748 C CA . ASN A 1 89 ? -15.549 3.454 4.084 1.00 79.50 89 ASN A CA 1
ATOM 749 C C . ASN A 1 89 ? -15.847 4.949 4.349 1.00 79.50 89 ASN A C 1
ATOM 751 O O . ASN A 1 89 ? -15.002 5.695 4.854 1.00 79.50 89 ASN A O 1
ATOM 755 N N . TYR A 1 90 ? -16.995 5.426 3.848 1.00 62.25 90 TYR A N 1
ATOM 756 C CA . TYR A 1 90 ? -17.253 6.851 3.575 1.00 62.25 90 TYR A CA 1
ATOM 757 C C . TYR A 1 90 ? -17.533 7.745 4.791 1.00 62.25 90 TYR A C 1
ATOM 759 O O . TYR A 1 90 ? -17.162 8.912 4.730 1.00 62.25 90 TYR A O 1
ATOM 767 N N . ASP A 1 91 ? -18.097 7.241 5.891 1.00 68.44 91 ASP A N 1
ATOM 768 C CA . ASP A 1 91 ? -18.698 8.150 6.889 1.00 68.44 91 ASP A CA 1
ATOM 769 C C . ASP A 1 91 ? -17.803 8.484 8.093 1.00 68.44 91 ASP A C 1
ATOM 771 O O . ASP A 1 91 ? -18.004 9.500 8.755 1.00 68.44 91 ASP A O 1
ATOM 775 N N . ASN A 1 92 ? -16.806 7.646 8.393 1.00 79.00 92 ASN A N 1
ATOM 776 C CA . ASN A 1 92 ? -16.109 7.699 9.686 1.00 79.00 92 ASN A CA 1
ATOM 777 C C . ASN A 1 92 ? -14.666 8.220 9.619 1.00 79.00 92 ASN A C 1
ATOM 779 O O . ASN A 1 92 ? -14.021 8.344 10.659 1.00 79.00 92 ASN A O 1
ATOM 783 N N . ILE A 1 93 ? -14.137 8.478 8.421 1.00 87.38 93 ILE A N 1
ATOM 784 C CA . ILE A 1 93 ? -12.762 8.951 8.210 1.00 87.38 93 ILE A CA 1
ATOM 785 C C . ILE A 1 93 ? -12.828 10.139 7.259 1.00 87.38 93 ILE A C 1
ATOM 787 O O . ILE A 1 93 ? -13.383 10.023 6.164 1.00 87.38 93 ILE A O 1
ATOM 791 N N . ASP A 1 94 ? -12.267 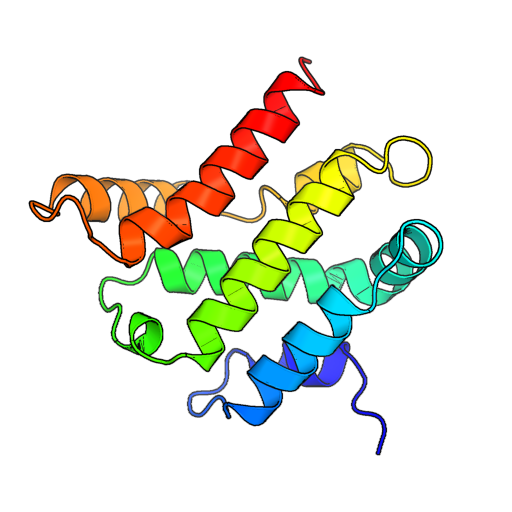11.268 7.679 1.00 90.19 94 ASP A N 1
ATOM 792 C CA . ASP A 1 94 ? -12.274 12.490 6.888 1.00 90.19 94 ASP A CA 1
ATOM 793 C C . ASP A 1 94 ? -11.444 12.348 5.602 1.00 90.19 94 ASP A C 1
ATOM 795 O O . ASP A 1 94 ? -10.504 11.551 5.503 1.00 90.19 94 ASP A O 1
ATOM 799 N N . ILE A 1 95 ? -11.833 13.118 4.588 1.00 91.69 95 ILE A N 1
ATOM 800 C CA . ILE A 1 95 ? -11.237 13.059 3.254 1.00 91.69 95 ILE A CA 1
ATOM 801 C C . ILE A 1 95 ? -9.753 13.445 3.256 1.00 91.69 95 ILE A C 1
ATOM 803 O O . ILE A 1 95 ? -8.966 12.805 2.557 1.00 91.69 95 ILE A O 1
ATOM 807 N N . ASP A 1 96 ? -9.355 14.414 4.081 1.00 92.19 96 ASP A N 1
ATOM 808 C CA . ASP A 1 96 ? -7.976 14.898 4.163 1.00 92.19 96 ASP A CA 1
ATOM 809 C C . ASP A 1 96 ? -7.046 13.818 4.730 1.00 92.19 96 ASP A C 1
ATOM 811 O O . ASP A 1 96 ? -5.936 13.610 4.231 1.00 92.19 96 ASP A O 1
ATOM 815 N N . THR A 1 97 ? -7.513 13.065 5.728 1.00 93.00 97 THR A N 1
ATOM 816 C CA . THR A 1 97 ? -6.827 11.894 6.283 1.00 93.00 97 THR A CA 1
ATOM 817 C C . THR A 1 97 ? -6.656 10.812 5.221 1.00 93.00 97 THR A C 1
ATOM 819 O O . THR A 1 97 ? -5.558 10.268 5.072 1.00 93.00 97 THR A O 1
ATOM 822 N N . LYS A 1 98 ? -7.706 10.517 4.440 1.00 93.50 98 LYS A N 1
ATOM 823 C CA . LYS A 1 98 ? -7.625 9.545 3.335 1.00 93.50 98 LYS A CA 1
ATOM 824 C C . LYS A 1 98 ? -6.607 9.989 2.287 1.00 93.50 98 LYS A C 1
ATOM 826 O O . LYS A 1 98 ? -5.728 9.209 1.923 1.00 93.50 98 LYS A O 1
ATOM 831 N N . ALA A 1 99 ? -6.691 11.242 1.844 1.00 94.19 99 ALA A N 1
ATOM 832 C CA . ALA A 1 99 ? -5.781 11.811 0.859 1.00 94.19 99 ALA A CA 1
ATOM 833 C C . ALA A 1 99 ? -4.327 11.783 1.354 1.00 94.19 99 ALA A C 1
ATOM 835 O O . ALA A 1 99 ? -3.431 11.377 0.618 1.00 94.19 99 ALA A O 1
ATOM 836 N N . SER A 1 100 ? -4.094 12.133 2.620 1.00 94.88 100 SER A N 1
ATOM 837 C CA . SER A 1 100 ? -2.756 12.142 3.221 1.00 94.88 100 SER A CA 1
ATOM 838 C C . SER A 1 100 ? -2.096 10.761 3.233 1.00 94.88 100 SER A C 1
ATOM 840 O O . SER A 1 100 ? -0.884 10.666 3.040 1.00 94.88 100 SER A O 1
ATOM 842 N N . LEU A 1 101 ? -2.872 9.695 3.454 1.00 94.62 101 LEU A N 1
ATOM 843 C CA . LEU A 1 101 ? -2.368 8.320 3.401 1.00 94.62 101 LEU A CA 1
ATOM 844 C C . LEU A 1 101 ? -2.101 7.879 1.957 1.00 94.62 101 LEU A C 1
ATOM 846 O O . LEU A 1 101 ? -1.007 7.408 1.649 1.00 94.62 101 LEU A O 1
ATOM 850 N N . LEU A 1 102 ? -3.076 8.081 1.066 1.00 94.19 102 LEU A N 1
ATOM 851 C CA . LEU A 1 102 ? -3.010 7.592 -0.311 1.00 94.19 102 LEU A CA 1
ATOM 852 C C . LEU A 1 102 ? -1.949 8.327 -1.144 1.00 94.19 102 LEU A C 1
ATOM 854 O O . LEU A 1 102 ? -1.230 7.690 -1.912 1.00 94.19 102 LEU A O 1
ATOM 858 N N . PHE A 1 103 ? -1.805 9.644 -0.982 1.00 93.25 103 PHE A N 1
ATOM 859 C CA . PHE A 1 103 ? -0.910 10.494 -1.780 1.00 93.25 103 PHE A CA 1
ATOM 860 C C . PHE A 1 103 ? 0.334 10.927 -0.998 1.00 93.25 103 PHE A C 1
ATOM 862 O O . PHE A 1 103 ? 0.690 12.101 -0.941 1.00 93.25 103 PHE A O 1
ATOM 869 N N . SER A 1 104 ? 1.022 9.967 -0.385 1.00 88.06 104 SER A N 1
ATOM 870 C CA . SER A 1 104 ? 2.200 10.226 0.454 1.00 88.06 104 SER A CA 1
ATOM 871 C C . SER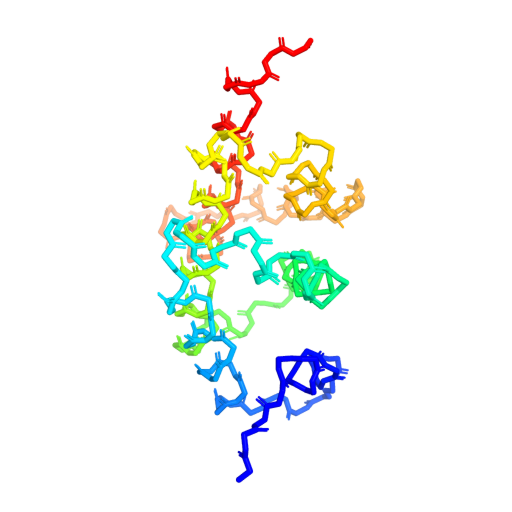 A 1 104 ? 3.538 10.287 -0.306 1.00 88.06 104 SER A C 1
ATOM 873 O O . SER A 1 104 ? 4.602 10.341 0.315 1.00 88.06 104 SER A O 1
ATOM 875 N N . LEU A 1 105 ? 3.483 10.310 -1.638 1.00 90.44 105 LEU A N 1
ATOM 876 C CA . LEU A 1 105 ? 4.623 10.304 -2.553 1.00 90.44 105 LEU A CA 1
ATOM 877 C C . LEU A 1 105 ? 5.084 11.697 -2.998 1.00 90.44 105 LEU A C 1
ATOM 879 O O . LEU A 1 105 ? 4.333 12.670 -2.962 1.00 90.44 105 LEU A O 1
ATOM 883 N N . THR A 1 106 ? 6.325 11.781 -3.476 1.00 92.00 106 THR A N 1
ATOM 884 C CA . THR A 1 106 ? 6.877 12.988 -4.103 1.00 92.00 106 THR A CA 1
ATOM 885 C C . THR A 1 106 ? 6.793 12.928 -5.628 1.00 92.00 106 THR A C 1
ATOM 887 O O . THR A 1 106 ? 6.734 11.857 -6.233 1.00 92.00 106 THR A O 1
ATOM 890 N N . VAL A 1 107 ? 6.849 14.099 -6.271 1.00 91.69 107 VAL A N 1
ATOM 891 C CA . VAL A 1 107 ? 6.886 14.211 -7.740 1.00 91.69 107 VAL A CA 1
ATOM 892 C C . VAL A 1 107 ? 8.080 13.453 -8.333 1.00 91.69 107 VAL A C 1
ATOM 894 O O . VAL A 1 107 ? 7.934 12.783 -9.351 1.00 91.69 107 VAL A O 1
ATOM 897 N N . ASP A 1 108 ? 9.241 13.490 -7.676 1.00 94.62 108 ASP A N 1
ATOM 898 C CA . ASP A 1 108 ? 10.434 12.773 -8.139 1.00 94.62 108 ASP A CA 1
ATOM 899 C C . ASP A 1 108 ? 10.239 11.251 -8.113 1.00 94.62 108 ASP A C 1
ATOM 901 O O . ASP A 1 108 ? 10.649 10.562 -9.046 1.00 94.62 108 ASP A O 1
ATOM 905 N N . GLN A 1 109 ? 9.560 10.719 -7.089 1.00 94.38 109 GLN A N 1
ATOM 906 C CA . GLN A 1 109 ? 9.243 9.289 -7.018 1.00 94.38 109 GLN A CA 1
ATOM 907 C C . GLN A 1 109 ? 8.323 8.863 -8.164 1.00 94.38 109 GLN A C 1
ATOM 909 O O . GLN A 1 109 ? 8.597 7.858 -8.817 1.00 94.38 109 GLN A O 1
ATOM 914 N N . ILE A 1 110 ? 7.279 9.650 -8.447 1.00 93.62 110 ILE A N 1
ATOM 915 C CA . ILE A 1 110 ? 6.366 9.407 -9.575 1.00 93.62 110 ILE A CA 1
ATOM 916 C C . ILE A 1 110 ? 7.129 9.406 -10.898 1.00 93.62 110 ILE A C 1
ATOM 918 O O . ILE A 1 110 ? 6.970 8.494 -11.706 1.00 93.62 110 ILE A O 1
ATOM 922 N N . ASN A 1 111 ? 7.974 10.413 -11.117 1.00 94.25 111 ASN A N 1
ATOM 923 C CA . ASN A 1 111 ? 8.746 10.531 -12.349 1.00 94.25 111 ASN A CA 1
ATOM 924 C C . ASN A 1 111 ? 9.669 9.326 -12.549 1.00 94.25 111 ASN A C 1
ATOM 926 O O . ASN A 1 111 ? 9.740 8.790 -13.653 1.00 94.25 111 ASN A O 1
ATOM 930 N N . ASN A 1 112 ? 10.333 8.866 -11.486 1.00 94.81 112 ASN A N 1
ATOM 931 C CA . ASN A 1 112 ? 11.178 7.676 -11.548 1.00 94.81 112 ASN A CA 1
ATOM 932 C C . ASN A 1 112 ? 10.359 6.420 -11.866 1.00 94.81 112 ASN A C 1
ATOM 934 O O . ASN A 1 112 ? 10.778 5.609 -12.685 1.00 94.81 112 ASN A O 1
ATOM 938 N N . ILE A 1 113 ? 9.179 6.261 -11.266 1.00 94.56 113 ILE A N 1
ATOM 939 C CA . ILE A 1 113 ? 8.273 5.144 -11.563 1.00 94.56 113 ILE A CA 1
ATOM 940 C C . ILE A 1 113 ? 7.857 5.163 -13.038 1.00 94.56 113 ILE A C 1
ATOM 942 O O . ILE A 1 113 ? 7.970 4.141 -13.711 1.00 94.56 113 ILE A O 1
ATOM 946 N N . PHE A 1 114 ? 7.444 6.314 -13.578 1.00 94.19 114 PHE A N 1
ATOM 947 C CA . PHE A 1 114 ? 7.061 6.410 -14.989 1.00 94.19 114 PHE A CA 1
ATOM 948 C C . PHE A 1 114 ? 8.224 6.132 -15.938 1.00 94.19 114 PHE A C 1
ATOM 950 O O . PHE A 1 114 ? 8.050 5.377 -16.890 1.00 94.19 114 PHE A O 1
ATOM 957 N N . GLN A 1 115 ? 9.424 6.639 -15.648 1.00 93.69 115 GLN A N 1
ATOM 958 C CA . GLN A 1 115 ? 10.613 6.307 -16.438 1.00 93.69 115 GLN A CA 1
ATOM 959 C C . GLN A 1 115 ? 10.903 4.801 -16.442 1.00 93.69 115 GLN A C 1
ATOM 961 O O . GLN A 1 115 ? 11.341 4.261 -17.456 1.00 93.69 115 GLN A O 1
ATOM 966 N N . GLN A 1 116 ? 10.671 4.112 -15.325 1.00 91.62 116 GLN A N 1
ATOM 967 C CA . GLN A 1 116 ? 10.847 2.663 -15.243 1.00 91.62 116 GLN A CA 1
ATOM 968 C C . GLN A 1 116 ? 9.769 1.903 -16.026 1.00 91.62 116 GLN A C 1
ATOM 970 O O . GLN A 1 116 ? 10.099 0.948 -16.728 1.00 91.62 116 GLN A O 1
ATOM 975 N N . ILE A 1 117 ? 8.511 2.354 -15.970 1.00 92.19 117 ILE A N 1
ATOM 976 C CA . ILE A 1 117 ? 7.411 1.799 -16.775 1.00 92.19 117 ILE A CA 1
ATOM 977 C C . ILE A 1 117 ? 7.717 1.950 -18.272 1.00 92.19 117 ILE A C 1
ATOM 979 O O . ILE A 1 117 ? 7.638 0.970 -19.004 1.00 92.19 117 ILE A O 1
ATOM 983 N N . GLU A 1 118 ? 8.143 3.135 -18.720 1.00 91.00 118 GLU A N 1
ATOM 984 C CA . GLU A 1 118 ? 8.486 3.410 -20.126 1.00 91.00 118 GLU A CA 1
ATOM 985 C C . GLU A 1 118 ? 9.639 2.545 -20.656 1.00 91.00 118 GLU A C 1
ATOM 987 O O . GLU A 1 118 ? 9.702 2.250 -21.850 1.00 91.00 118 GLU A O 1
ATOM 992 N N . ARG A 1 119 ? 10.570 2.141 -19.782 1.00 89.06 119 ARG A N 1
ATOM 993 C CA . ARG A 1 119 ? 11.698 1.264 -20.137 1.00 89.06 119 ARG A CA 1
ATOM 994 C C . ARG A 1 119 ? 11.305 -0.212 -20.221 1.00 89.06 119 ARG A C 1
ATOM 996 O O . ARG A 1 119 ? 12.070 -0.995 -20.787 1.00 89.06 119 ARG A O 1
ATOM 1003 N N . SER A 1 120 ? 10.172 -0.612 -19.646 1.00 87.06 120 SER A N 1
ATOM 1004 C CA . SER A 1 120 ? 9.717 -2.000 -19.689 1.00 87.06 120 SER A CA 1
ATOM 1005 C C . SER A 1 120 ? 9.169 -2.340 -21.071 1.00 87.06 120 SER A C 1
ATOM 1007 O O . SER A 1 120 ? 8.309 -1.643 -21.598 1.00 87.06 120 SER A O 1
ATOM 1009 N N . ALA A 1 121 ? 9.637 -3.450 -21.636 1.00 81.38 121 ALA A N 1
ATOM 1010 C CA . ALA A 1 121 ? 9.071 -4.051 -22.845 1.00 81.38 121 ALA A CA 1
ATOM 1011 C C . ALA A 1 121 ? 8.281 -5.339 -22.546 1.00 81.38 121 ALA A C 1
ATOM 1013 O O . ALA A 1 121 ? 7.870 -6.033 -23.471 1.00 81.38 121 ALA A O 1
ATOM 1014 N N . ASP A 1 122 ? 8.145 -5.685 -21.264 1.00 84.00 122 ASP A N 1
ATOM 1015 C CA . ASP A 1 122 ? 7.435 -6.868 -20.789 1.00 84.00 122 ASP A CA 1
ATOM 1016 C C . ASP A 1 122 ? 6.020 -6.478 -20.348 1.00 84.00 122 ASP A C 1
ATOM 1018 O O . ASP A 1 122 ? 5.857 -5.664 -19.432 1.00 84.00 122 ASP A O 1
ATOM 1022 N N . ASP A 1 123 ? 5.023 -7.057 -21.018 1.00 75.62 123 ASP A N 1
ATOM 1023 C CA . ASP A 1 123 ? 3.599 -6.839 -20.747 1.00 75.62 123 ASP A CA 1
ATOM 1024 C C . ASP A 1 123 ? 3.151 -7.516 -19.436 1.00 75.62 123 ASP A C 1
ATOM 1026 O O . ASP A 1 123 ? 2.181 -7.074 -18.824 1.00 75.62 123 ASP A O 1
ATOM 1030 N N . ASP A 1 124 ? 3.878 -8.536 -18.961 1.00 81.06 124 ASP A N 1
ATOM 1031 C CA . ASP A 1 124 ? 3.589 -9.265 -17.716 1.00 81.06 124 ASP A CA 1
ATOM 1032 C C . ASP A 1 124 ? 4.487 -8.811 -16.546 1.00 81.06 124 ASP A C 1
ATOM 1034 O O . ASP A 1 124 ? 4.624 -9.499 -15.527 1.00 81.06 124 ASP A O 1
ATOM 1038 N N . ASN A 1 125 ? 5.102 -7.630 -16.661 1.00 88.88 125 ASN A N 1
ATOM 1039 C CA . ASN A 1 125 ? 6.059 -7.137 -15.679 1.00 88.88 125 ASN A CA 1
ATOM 1040 C C . ASN A 1 125 ? 5.414 -6.978 -14.288 1.00 88.88 125 ASN A C 1
ATOM 1042 O O . ASN A 1 125 ? 4.561 -6.116 -14.064 1.00 88.88 125 ASN A O 1
ATOM 1046 N N . LEU A 1 126 ? 5.884 -7.774 -13.319 1.00 90.94 126 LEU A N 1
ATOM 1047 C CA . LEU A 1 126 ? 5.393 -7.765 -11.936 1.00 90.94 126 LEU A CA 1
ATOM 1048 C C . LEU A 1 126 ? 5.422 -6.371 -11.298 1.00 90.94 126 LEU A C 1
ATOM 1050 O O . LEU A 1 126 ? 4.528 -6.047 -10.520 1.00 90.94 126 LEU A O 1
ATOM 1054 N N . PHE A 1 127 ? 6.419 -5.541 -11.622 1.00 93.12 127 PHE A N 1
ATOM 1055 C CA . PHE A 1 127 ? 6.515 -4.180 -11.087 1.00 93.12 127 PHE A CA 1
ATOM 1056 C C . PHE A 1 127 ? 5.349 -3.332 -11.565 1.00 93.12 127 PHE A C 1
ATOM 1058 O O . PHE A 1 127 ? 4.692 -2.698 -10.742 1.00 93.12 127 PHE A O 1
ATOM 1065 N N . ILE A 1 128 ? 5.057 -3.393 -12.867 1.00 93.25 128 ILE A N 1
ATOM 1066 C CA . ILE A 1 128 ? 3.922 -2.697 -13.474 1.00 93.25 128 ILE A CA 1
ATOM 1067 C C . ILE A 1 128 ? 2.621 -3.200 -12.845 1.00 93.25 128 ILE A C 1
ATOM 1069 O O . ILE A 1 128 ? 1.821 -2.401 -12.371 1.00 93.25 128 ILE A O 1
ATOM 1073 N N . ASN A 1 129 ? 2.457 -4.519 -12.730 1.00 93.19 129 ASN A N 1
ATOM 1074 C CA . ASN A 1 129 ? 1.267 -5.114 -12.123 1.00 93.19 129 ASN A CA 1
ATOM 1075 C C . ASN A 1 129 ? 1.032 -4.644 -10.680 1.00 93.19 129 ASN A C 1
ATOM 1077 O O . ASN A 1 129 ? -0.106 -4.365 -10.306 1.00 93.19 129 ASN A O 1
ATOM 1081 N N . LEU A 1 130 ? 2.087 -4.544 -9.864 1.00 94.69 130 LEU A N 1
ATOM 1082 C CA . LEU A 1 130 ? 1.964 -4.072 -8.486 1.00 94.69 130 LEU A CA 1
ATOM 1083 C C . LEU A 1 130 ? 1.689 -2.571 -8.419 1.00 94.69 130 LEU A C 1
ATOM 1085 O O . LEU A 1 130 ? 0.763 -2.171 -7.719 1.00 94.69 130 LEU A O 1
ATOM 1089 N N . ILE A 1 131 ? 2.446 -1.735 -9.137 1.00 95.12 131 ILE A N 1
ATOM 1090 C CA . ILE A 1 131 ? 2.264 -0.279 -9.062 1.00 95.12 131 ILE A CA 1
ATOM 1091 C C . ILE A 1 131 ? 0.913 0.169 -9.628 1.00 95.12 131 ILE A C 1
ATOM 1093 O O . ILE A 1 131 ? 0.307 1.110 -9.111 1.00 95.12 131 ILE A O 1
ATOM 1097 N N . SER A 1 132 ? 0.384 -0.550 -10.621 1.00 95.00 132 SER A N 1
ATOM 1098 C CA . SER A 1 132 ? -0.961 -0.320 -11.148 1.00 95.00 132 SER A CA 1
ATOM 1099 C C . SER A 1 132 ? -2.036 -0.388 -10.064 1.00 95.00 132 SER A C 1
ATOM 1101 O O . SER A 1 132 ? -2.990 0.376 -10.132 1.00 95.00 132 SER A O 1
ATOM 1103 N N . LEU A 1 133 ? -1.866 -1.197 -9.010 1.00 96.19 133 LEU A N 1
ATOM 1104 C CA . LEU A 1 133 ? -2.818 -1.243 -7.892 1.00 96.19 133 LEU A CA 1
ATOM 1105 C C . LEU A 1 133 ? -2.913 0.095 -7.144 1.00 96.19 133 LEU A C 1
ATOM 1107 O O . LEU A 1 133 ? -3.993 0.479 -6.688 1.00 96.19 133 LEU A O 1
ATOM 1111 N N . TRP A 1 134 ? -1.795 0.814 -7.006 1.00 96.31 134 TRP A N 1
ATOM 1112 C CA . TRP A 1 134 ? -1.789 2.142 -6.390 1.00 96.31 134 TRP A CA 1
ATOM 1113 C C . TRP A 1 134 ? -2.428 3.172 -7.309 1.00 96.31 134 TRP A C 1
ATOM 1115 O O . TRP A 1 134 ? -3.262 3.948 -6.845 1.00 96.31 134 TRP A O 1
ATOM 1125 N N . PHE A 1 135 ? -2.102 3.152 -8.603 1.00 95.38 135 PHE A N 1
ATOM 1126 C CA . PHE A 1 135 ? -2.724 4.061 -9.566 1.00 95.38 135 PHE A CA 1
ATOM 1127 C C . PHE A 1 135 ? -4.230 3.827 -9.706 1.00 95.38 135 PHE A C 1
ATOM 1129 O O . PHE A 1 135 ? -4.985 4.796 -9.774 1.00 95.38 135 PHE A O 1
ATOM 1136 N N . ASP A 1 136 ? -4.685 2.577 -9.648 1.00 96.44 136 ASP A N 1
ATOM 1137 C CA . ASP A 1 136 ? -6.107 2.242 -9.596 1.00 96.44 136 ASP A CA 1
ATOM 1138 C C . ASP A 1 136 ? -6.758 2.835 -8.344 1.00 96.44 136 ASP A C 1
ATOM 1140 O O . ASP A 1 136 ? -7.772 3.523 -8.440 1.00 96.44 136 ASP A O 1
ATOM 1144 N N . ASN A 1 137 ? -6.165 2.632 -7.163 1.00 95.88 137 ASN A N 1
ATOM 1145 C CA . ASN A 1 137 ? -6.670 3.209 -5.914 1.00 95.88 137 ASN A CA 1
ATOM 1146 C C . ASN A 1 137 ? -6.719 4.745 -5.961 1.00 95.88 137 ASN A C 1
ATOM 1148 O O . ASN A 1 137 ? -7.717 5.338 -5.554 1.00 95.88 137 ASN A O 1
ATOM 1152 N N . HIS A 1 138 ? -5.685 5.399 -6.492 1.00 94.94 138 HIS A N 1
ATOM 1153 C CA . HIS A 1 138 ? -5.676 6.851 -6.695 1.00 94.94 138 HIS A CA 1
ATOM 1154 C C . HIS A 1 138 ? -6.780 7.295 -7.649 1.00 94.94 138 HIS A C 1
ATOM 1156 O O . HIS A 1 138 ? -7.498 8.246 -7.349 1.00 94.94 138 HIS A O 1
ATOM 1162 N N . SER A 1 139 ? -6.955 6.586 -8.766 1.00 94.94 139 SER A N 1
ATOM 1163 C CA . SER A 1 139 ? -8.012 6.862 -9.737 1.00 94.94 139 SER A CA 1
ATOM 1164 C C . SER A 1 139 ? -9.399 6.736 -9.104 1.00 94.94 139 SER A C 1
ATOM 1166 O O . SER A 1 139 ? -10.213 7.649 -9.241 1.00 94.94 139 SER A O 1
ATOM 1168 N N . TYR A 1 140 ? -9.651 5.669 -8.336 1.00 94.31 140 TYR A N 1
ATOM 1169 C CA . TYR A 1 140 ? -10.900 5.500 -7.592 1.00 94.31 140 TYR A CA 1
ATOM 1170 C C . TYR A 1 140 ? -11.121 6.623 -6.583 1.00 94.31 140 TYR A C 1
ATOM 1172 O O . TYR A 1 140 ? -12.220 7.169 -6.517 1.00 94.31 140 TYR A O 1
ATOM 1180 N N . PHE A 1 141 ? -10.092 6.995 -5.816 1.00 94.50 141 PHE A N 1
ATOM 1181 C CA . PHE A 1 141 ? -10.211 8.076 -4.843 1.00 94.50 141 PHE A CA 1
ATOM 1182 C C . PHE A 1 141 ? -10.590 9.401 -5.513 1.00 94.50 141 PHE A C 1
ATOM 1184 O O . PHE A 1 141 ? -11.533 10.047 -5.063 1.00 94.50 141 PHE A O 1
ATOM 1191 N N . LEU A 1 142 ? -9.908 9.772 -6.601 1.00 93.38 142 LEU A N 1
ATOM 1192 C CA . LEU A 1 142 ? -10.185 11.001 -7.351 1.00 93.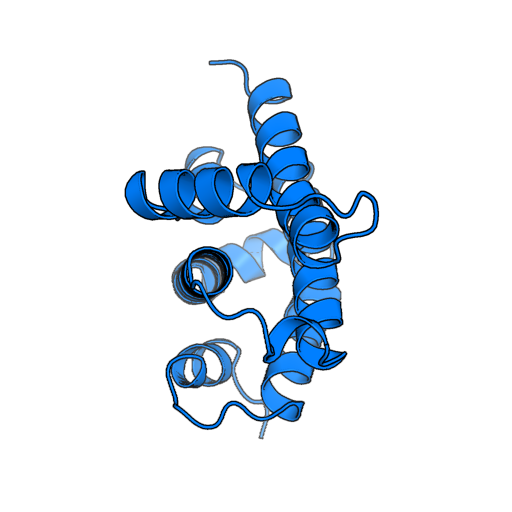38 142 LEU A CA 1
ATOM 1193 C C . LEU A 1 142 ? -11.567 10.972 -8.016 1.00 93.38 142 LEU A C 1
ATOM 1195 O O . LEU A 1 142 ? -12.276 11.972 -8.008 1.00 93.38 142 LEU A O 1
ATOM 1199 N N . PHE A 1 143 ? -11.983 9.825 -8.560 1.00 91.88 143 PHE A N 1
ATOM 1200 C CA . PHE A 1 143 ? -13.312 9.668 -9.151 1.00 91.88 143 PHE A CA 1
ATOM 1201 C C . PHE A 1 143 ? -14.430 9.841 -8.117 1.00 91.88 143 PHE A C 1
ATOM 1203 O O . PHE A 1 143 ? -15.456 10.455 -8.405 1.00 91.88 143 PHE A O 1
ATOM 1210 N N . CYS A 1 144 ? -14.245 9.290 -6.916 1.00 87.06 144 CYS A N 1
ATOM 1211 C CA . CYS A 1 144 ? -15.228 9.372 -5.841 1.00 87.06 144 CYS A CA 1
ATOM 1212 C C . CYS A 1 144 ? -15.223 10.713 -5.104 1.00 87.06 144 CYS A C 1
ATOM 1214 O O . CYS A 1 144 ? -16.207 11.027 -4.438 1.00 87.06 144 CYS A O 1
ATOM 1216 N N . ASN A 1 145 ? -14.143 11.483 -5.219 1.00 85.69 145 ASN A N 1
ATOM 1217 C CA . ASN A 1 145 ? -13.989 12.787 -4.587 1.00 85.69 145 ASN A CA 1
ATOM 1218 C C . ASN A 1 145 ? -13.542 13.834 -5.623 1.00 85.69 145 ASN A C 1
ATOM 1220 O O . ASN A 1 145 ? -12.409 14.315 -5.564 1.00 85.69 145 ASN A O 1
ATOM 1224 N N . PRO A 1 146 ? -14.406 14.150 -6.606 1.00 74.50 146 PRO A N 1
ATOM 1225 C CA . PRO A 1 146 ? -14.125 15.171 -7.599 1.00 74.50 146 PRO A CA 1
ATOM 1226 C C . PRO A 1 146 ? -14.324 16.544 -6.950 1.00 74.50 146 PRO A C 1
ATOM 1228 O O . PRO A 1 146 ? -15.443 17.056 -6.904 1.00 74.50 146 PRO A O 1
ATOM 1231 N N . GLU A 1 147 ? -13.255 17.114 -6.406 1.00 61.97 147 GLU A N 1
ATOM 1232 C CA . GLU A 1 147 ? -13.195 18.545 -6.080 1.00 61.97 147 GLU A CA 1
ATOM 1233 C C . GLU A 1 147 ? -12.763 19.375 -7.294 1.00 61.97 147 GLU A C 1
ATOM 1235 O O . GLU A 1 147 ? -11.820 18.957 -8.009 1.00 61.97 147 GLU A O 1
#

pLDDT: mean 90.04, std 9.17, range [39.16, 97.75]

Radius of gyration: 15.24 Å; chains: 1; bounding box: 38×32×46 Å

Secondary structure (DSSP, 8-state):
----HHHHHHTTTSSS--HHHHHHHHHHHHT--TTTHHHHHHHHHHHHHHHHHHHHHHHTSS--GGGGSHHHHHHHHHHHHHHHHHHH--SSS-HHHHHHHHT---HHHHHHHHHHHHH---TT-HHHHHHHHHHHHHHHHHHHS--